Protein AF-A0A7S4Q1Z9-F1 (afdb_monomer_lite)

Foldseek 3Di:
DDDPPDDDDDPLLVDQCCVVPVVVCQVVDLPVPDHSVDSDDDPDDDDDDDFADCVRLVPDPVHVDGDDPVVVVVVVVVCVVCVCVVPVPDDPDFKDWDFDFDPPQDRNTDTHTDDMDGDDDPDDD

Secondary structure (DSSP, 8-state):
-----PPP---GGGS-HHHHSHHHHGGGTTGGG--SSSSSPPSS-----PPPPHHHHHT-SS------HHHHHHHHHHHHHHHHHHHTT-SS--EEEEEE--GGG-TTPPPEEEEEEE--PPPP-

Structure (mmCIF, N/CA/C/O backbone):
data_AF-A0A7S4Q1Z9-F1
#
_entry.id   AF-A0A7S4Q1Z9-F1
#
loop_
_atom_site.group_PDB
_atom_site.id
_atom_site.type_symbol
_atom_site.label_atom_id
_atom_site.label_alt_id
_atom_site.label_comp_id
_atom_site.label_asym_id
_atom_site.label_entity_id
_atom_site.label_seq_id
_atom_site.pdbx_PDB_ins_code
_atom_site.Cartn_x
_atom_site.Cartn_y
_atom_site.Cartn_z
_atom_site.occupancy
_atom_site.B_iso_or_equiv
_atom_site.auth_seq_id
_atom_site.auth_comp_id
_atom_site.auth_asym_id
_atom_site.auth_atom_id
_atom_site.pdbx_PDB_model_num
ATOM 1 N N . ALA A 1 1 ? 11.507 32.363 7.200 1.00 41.94 1 ALA A N 1
ATOM 2 C CA . ALA A 1 1 ? 10.807 31.974 5.960 1.00 41.94 1 ALA A CA 1
ATOM 3 C C . ALA A 1 1 ? 11.385 30.645 5.491 1.00 41.94 1 ALA A C 1
ATOM 5 O O . ALA A 1 1 ? 12.583 30.581 5.249 1.00 41.94 1 ALA A O 1
ATOM 6 N N . SER A 1 2 ? 10.590 29.572 5.484 1.00 54.00 2 SER A N 1
ATOM 7 C CA . SER A 1 2 ? 11.054 28.250 5.041 1.00 54.00 2 SER A CA 1
ATOM 8 C C . SER A 1 2 ? 11.294 28.280 3.532 1.00 54.00 2 SER A C 1
ATOM 10 O O . SER A 1 2 ? 10.420 28.712 2.780 1.00 54.00 2 SER A O 1
ATOM 12 N N . VAL A 1 3 ? 12.484 27.867 3.097 1.00 56.78 3 VAL A N 1
ATOM 13 C CA . VAL A 1 3 ? 12.823 27.724 1.678 1.00 56.78 3 VAL A CA 1
ATOM 14 C C . VAL A 1 3 ? 11.883 26.670 1.094 1.00 56.78 3 VAL A C 1
ATOM 16 O O . VAL A 1 3 ? 12.001 25.489 1.422 1.00 56.78 3 VAL A O 1
ATOM 19 N N . GLN A 1 4 ? 10.927 27.090 0.259 1.00 57.56 4 GLN A N 1
ATOM 20 C CA . GLN A 1 4 ? 10.109 26.168 -0.525 1.00 57.56 4 GLN A CA 1
ATOM 21 C C . GLN A 1 4 ? 11.058 25.307 -1.359 1.00 57.56 4 GLN A C 1
ATOM 23 O O . GLN A 1 4 ? 11.699 25.798 -2.284 1.00 57.56 4 GLN A O 1
ATOM 28 N N . LYS A 1 5 ? 11.177 24.027 -1.007 1.00 66.88 5 LYS A N 1
ATOM 29 C CA . LYS A 1 5 ? 11.805 23.015 -1.854 1.00 66.88 5 LYS A CA 1
ATOM 30 C C . LYS A 1 5 ? 10.701 22.488 -2.767 1.00 66.88 5 LYS A C 1
ATOM 32 O O . LYS A 1 5 ? 9.921 21.652 -2.307 1.00 66.88 5 LYS A O 1
ATOM 37 N N . PRO A 1 6 ? 10.543 23.005 -3.999 1.00 75.50 6 PRO A N 1
ATOM 38 C CA . PRO A 1 6 ? 9.533 22.475 -4.899 1.00 75.50 6 PRO A CA 1
ATOM 39 C C . PRO A 1 6 ? 9.801 20.982 -5.101 1.00 75.50 6 PRO A C 1
ATOM 41 O O . PRO A 1 6 ? 10.947 20.565 -5.282 1.00 75.50 6 PRO A O 1
ATOM 44 N N . GLY A 1 7 ? 8.747 20.170 -5.018 1.00 74.12 7 GLY A N 1
ATOM 45 C CA . GLY A 1 7 ? 8.847 18.742 -5.300 1.00 74.12 7 GLY A CA 1
ATOM 46 C C . GLY A 1 7 ? 9.415 18.498 -6.702 1.00 74.12 7 GLY A C 1
ATOM 47 O O . GLY A 1 7 ? 9.247 19.312 -7.612 1.00 74.12 7 GLY A O 1
ATOM 48 N N . VAL A 1 8 ? 10.095 17.368 -6.888 1.00 80.31 8 VAL A N 1
ATOM 49 C CA . VAL A 1 8 ? 10.716 17.025 -8.171 1.00 80.31 8 VAL A CA 1
ATOM 50 C C . VAL A 1 8 ? 9.692 16.321 -9.063 1.00 80.31 8 VAL A C 1
ATOM 52 O O . VAL A 1 8 ? 9.215 15.236 -8.739 1.00 80.31 8 VAL A O 1
ATOM 55 N N . LYS A 1 9 ? 9.350 16.924 -10.209 1.00 82.50 9 LYS A N 1
ATOM 56 C CA . LYS A 1 9 ? 8.506 16.287 -11.233 1.00 82.50 9 LYS A CA 1
ATOM 57 C C . LYS A 1 9 ? 9.377 15.471 -12.187 1.00 82.50 9 LYS A C 1
ATOM 59 O O . LYS A 1 9 ? 10.105 16.037 -12.999 1.00 82.50 9 LYS A O 1
ATOM 64 N N . LEU A 1 10 ? 9.262 14.146 -12.133 1.00 81.75 10 LEU A N 1
ATOM 65 C CA . LEU A 1 10 ? 9.994 13.228 -13.009 1.00 81.75 10 LEU A CA 1
ATOM 66 C C . LEU A 1 10 ? 9.103 12.704 -14.138 1.00 81.75 10 LEU A C 1
ATOM 68 O O . LEU A 1 10 ? 7.943 12.356 -13.929 1.00 81.75 10 LEU A O 1
ATOM 72 N N . ARG A 1 11 ? 9.667 12.608 -15.346 1.00 83.06 11 ARG A N 1
ATOM 73 C CA . ARG A 1 11 ? 9.077 11.852 -16.461 1.00 83.06 11 ARG A CA 1
ATOM 74 C C . ARG A 1 11 ? 9.677 10.448 -16.466 1.00 83.06 11 ARG A C 1
ATOM 76 O O . ARG A 1 11 ? 10.602 10.185 -17.225 1.00 83.06 11 ARG A O 1
ATOM 83 N N . PHE A 1 12 ? 9.166 9.583 -15.593 1.00 80.44 12 PHE A N 1
ATOM 84 C CA . PHE A 1 12 ? 9.738 8.261 -15.303 1.00 80.44 12 PHE A CA 1
ATOM 85 C C . PHE A 1 12 ? 9.767 7.297 -16.502 1.00 80.44 12 PHE A C 1
ATOM 87 O O . PHE A 1 12 ? 10.628 6.440 -16.539 1.00 80.44 12 PHE A O 1
ATOM 94 N N . LEU A 1 13 ? 8.937 7.490 -17.535 1.00 82.62 13 LEU A N 1
ATOM 95 C CA . LEU A 1 13 ? 9.012 6.701 -18.781 1.00 82.62 13 LEU A CA 1
ATOM 96 C C . LEU A 1 13 ? 10.182 7.087 -19.709 1.00 82.62 13 LEU A C 1
ATOM 98 O O . LEU A 1 13 ? 10.377 6.464 -20.745 1.00 82.62 13 LEU A O 1
ATOM 102 N N . LYS A 1 14 ? 10.917 8.165 -19.406 1.00 84.56 14 LYS A N 1
ATOM 103 C CA . LYS A 1 14 ? 12.015 8.679 -20.250 1.00 84.56 14 LYS A CA 1
ATOM 104 C C . LYS A 1 14 ? 13.395 8.528 -19.617 1.00 84.56 14 LYS A C 1
ATOM 106 O O . LYS A 1 14 ? 14.380 8.958 -20.211 1.00 84.56 14 LYS A O 1
ATOM 111 N N . ILE A 1 15 ? 13.460 8.021 -18.393 1.00 86.12 15 ILE A N 1
ATOM 112 C CA . ILE A 1 15 ? 14.698 7.860 -17.637 1.00 86.12 15 ILE A CA 1
ATOM 113 C C . ILE A 1 15 ? 14.679 6.488 -16.983 1.00 86.12 15 ILE A C 1
ATOM 115 O O . ILE A 1 15 ? 13.618 6.023 -16.582 1.00 86.12 15 ILE A O 1
ATOM 119 N N . ASP A 1 16 ? 15.848 5.884 -16.822 1.00 86.75 16 ASP A N 1
ATOM 120 C CA . ASP A 1 16 ? 15.965 4.687 -16.001 1.00 86.75 16 ASP A CA 1
ATOM 121 C C . ASP A 1 16 ? 15.833 5.079 -14.520 1.00 86.75 16 ASP A C 1
ATOM 123 O O . ASP A 1 16 ? 16.755 5.621 -13.902 1.00 86.75 16 ASP A O 1
ATOM 127 N N . VAL A 1 17 ? 14.626 4.911 -13.976 1.00 89.56 17 VAL A N 1
ATOM 128 C CA . VAL A 1 17 ? 14.322 5.248 -12.580 1.00 89.56 17 VAL A CA 1
ATOM 129 C C . VAL A 1 17 ? 14.863 4.217 -11.596 1.00 89.56 17 VAL A C 1
ATOM 131 O O . VAL A 1 17 ? 15.104 4.574 -10.445 1.00 89.56 17 VAL A O 1
ATOM 134 N N . LEU A 1 18 ? 15.074 2.972 -12.030 1.00 90.06 18 LEU A N 1
ATOM 135 C CA . LEU A 1 18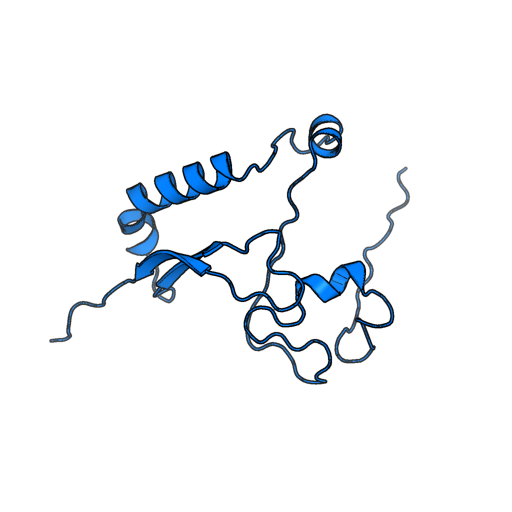 ? 15.612 1.911 -11.179 1.00 90.06 18 LEU A CA 1
ATOM 136 C C . LEU A 1 18 ? 17.128 2.029 -11.027 1.00 90.06 18 LEU A C 1
ATOM 138 O O . LEU A 1 18 ? 17.660 1.677 -9.977 1.00 90.06 18 LEU A O 1
ATOM 142 N N . ASP A 1 19 ? 17.812 2.566 -12.033 1.00 90.62 19 ASP A N 1
ATOM 143 C CA . ASP A 1 19 ? 19.225 2.925 -11.930 1.00 90.62 19 ASP A CA 1
ATOM 144 C C . ASP A 1 19 ? 19.427 4.168 -11.045 1.00 90.62 19 ASP A C 1
ATOM 146 O O . ASP A 1 19 ? 20.219 4.161 -10.105 1.00 90.62 19 ASP A O 1
ATOM 150 N N . LYS A 1 20 ? 18.647 5.232 -11.280 1.00 89.00 20 LYS A N 1
ATOM 151 C CA . LYS A 1 20 ? 18.868 6.533 -10.618 1.00 89.00 20 LYS A CA 1
ATOM 152 C C . LYS A 1 20 ? 18.260 6.663 -9.225 1.00 89.00 20 LYS A C 1
ATOM 154 O O . LYS A 1 20 ? 18.756 7.445 -8.417 1.00 89.00 20 LYS A O 1
ATOM 159 N N . PHE A 1 21 ? 17.153 5.974 -8.966 1.00 89.31 21 PHE A N 1
ATOM 160 C CA . PHE A 1 21 ? 16.329 6.159 -7.769 1.00 89.31 21 PHE A CA 1
ATOM 161 C C . PHE A 1 21 ? 15.789 4.821 -7.253 1.00 89.31 21 PHE A C 1
ATOM 163 O O . PHE A 1 21 ? 14.624 4.734 -6.856 1.00 89.31 21 PHE A O 1
ATOM 170 N N . ARG A 1 22 ? 16.632 3.780 -7.272 1.00 90.00 22 ARG A N 1
ATOM 171 C CA . ARG A 1 22 ? 16.256 2.400 -6.934 1.00 90.00 22 ARG A CA 1
ATOM 172 C C . ARG A 1 22 ? 15.368 2.307 -5.697 1.00 90.00 22 ARG A C 1
ATOM 174 O O . ARG A 1 22 ? 14.238 1.855 -5.815 1.00 90.00 22 ARG A O 1
ATOM 181 N N . ASP A 1 23 ? 15.818 2.839 -4.565 1.00 87.62 23 ASP A N 1
ATOM 182 C CA . ASP A 1 23 ? 15.115 2.735 -3.278 1.00 87.6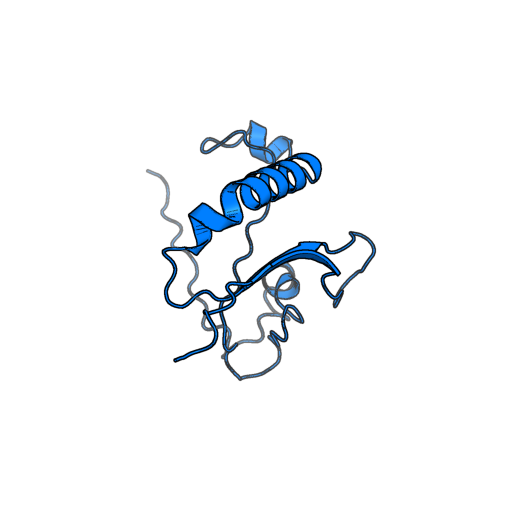2 23 ASP A CA 1
ATOM 183 C C . ASP A 1 23 ? 13.691 3.318 -3.304 1.00 87.62 23 ASP A C 1
ATOM 185 O O . ASP A 1 23 ? 12.810 2.891 -2.556 1.00 87.62 23 ASP A O 1
ATOM 189 N N . GLN A 1 24 ? 13.444 4.297 -4.179 1.00 87.19 24 GLN A N 1
ATOM 190 C CA . GLN A 1 24 ? 12.142 4.941 -4.313 1.00 87.19 24 GLN A CA 1
ATOM 191 C C . GLN A 1 24 ? 11.195 4.162 -5.236 1.00 87.19 24 GLN A C 1
ATOM 193 O O . GLN A 1 24 ? 9.980 4.210 -5.033 1.00 87.19 24 GLN A O 1
ATOM 198 N N . PHE A 1 25 ? 11.725 3.479 -6.255 1.00 90.06 25 PHE A N 1
ATOM 199 C CA . PHE A 1 25 ? 10.942 2.881 -7.342 1.00 90.06 25 PHE A CA 1
ATOM 200 C C . PHE A 1 25 ? 10.884 1.351 -7.311 1.00 90.06 25 PHE A C 1
ATOM 202 O O . PHE A 1 25 ? 9.871 0.780 -7.713 1.00 90.06 25 PHE A O 1
ATOM 209 N N . GLU A 1 26 ? 11.906 0.685 -6.778 1.00 90.50 26 GLU A N 1
ATOM 210 C CA . GLU A 1 26 ? 11.956 -0.770 -6.608 1.00 90.50 26 GLU A CA 1
ATOM 211 C C . GLU A 1 26 ? 10.709 -1.339 -5.908 1.00 90.50 26 GLU A C 1
ATOM 213 O O . GLU A 1 26 ? 10.180 -2.329 -6.409 1.00 90.50 26 GLU A O 1
ATOM 218 N N . PRO A 1 27 ? 10.124 -0.703 -4.865 1.00 90.56 27 PRO A N 1
ATOM 219 C CA . PRO A 1 27 ? 8.923 -1.236 -4.218 1.00 90.56 27 PRO A CA 1
ATOM 220 C C . PRO A 1 27 ? 7.677 -1.329 -5.111 1.00 90.56 27 PRO A C 1
ATOM 222 O O . PRO A 1 27 ? 6.694 -1.942 -4.703 1.00 90.56 27 PRO A O 1
ATOM 225 N N . TYR A 1 28 ? 7.675 -0.680 -6.278 1.00 90.94 28 TYR A N 1
ATOM 226 C CA . TYR A 1 28 ? 6.592 -0.780 -7.259 1.00 90.94 28 TYR A CA 1
ATOM 227 C C . TYR A 1 28 ? 6.907 -1.790 -8.368 1.00 90.94 28 TYR A C 1
ATOM 229 O O . TYR A 1 28 ? 5.982 -2.320 -8.978 1.00 90.94 28 TYR A O 1
ATOM 237 N N . HIS A 1 29 ? 8.186 -2.059 -8.639 1.00 90.56 29 HIS A N 1
ATOM 238 C CA . HIS A 1 29 ? 8.599 -2.959 -9.710 1.00 90.56 29 HIS A CA 1
ATOM 239 C C . HIS A 1 29 ? 8.175 -4.405 -9.400 1.00 90.56 29 HIS A C 1
ATOM 241 O O . HIS A 1 29 ? 8.396 -4.917 -8.305 1.00 90.56 29 HIS A O 1
ATOM 247 N N . GLY A 1 30 ? 7.518 -5.056 -10.360 1.00 88.69 30 GLY A N 1
ATOM 248 C CA . GLY A 1 30 ? 6.952 -6.400 -10.225 1.00 88.69 30 GLY A CA 1
ATOM 249 C C . GLY A 1 30 ? 5.614 -6.465 -9.475 1.00 88.69 30 GLY A C 1
ATOM 250 O O . GLY A 1 30 ? 4.938 -7.492 -9.525 1.00 88.69 30 GLY A O 1
ATOM 251 N N . MET A 1 31 ? 5.167 -5.384 -8.825 1.00 90.25 31 MET A N 1
ATOM 252 C CA . MET A 1 31 ? 3.887 -5.368 -8.110 1.00 90.25 31 MET A CA 1
ATOM 253 C C . MET A 1 31 ? 2.713 -5.271 -9.075 1.00 90.25 31 MET A C 1
ATOM 255 O O . MET A 1 31 ? 2.621 -4.328 -9.857 1.00 90.25 31 MET A O 1
ATOM 259 N N . PHE A 1 32 ? 1.798 -6.242 -9.013 1.00 89.62 32 PHE A N 1
ATOM 260 C CA . PHE A 1 32 ? 0.603 -6.309 -9.867 1.00 89.62 32 PHE A CA 1
ATOM 261 C C . PHE A 1 32 ? 0.910 -6.192 -11.374 1.00 89.62 32 PHE A C 1
ATOM 263 O O . PHE A 1 32 ? 0.125 -5.624 -12.130 1.00 89.62 32 PHE A O 1
ATOM 270 N N . GLY A 1 33 ? 2.069 -6.702 -11.811 1.00 89.44 33 GLY A N 1
ATOM 271 C CA . GLY A 1 33 ? 2.519 -6.606 -13.205 1.00 89.44 33 GLY A CA 1
ATOM 272 C C . GLY A 1 33 ? 3.088 -5.237 -13.598 1.00 89.44 33 GLY A C 1
ATOM 273 O O . GLY A 1 33 ? 3.237 -4.956 -14.785 1.00 89.44 33 GLY A O 1
ATOM 274 N N . CYS A 1 34 ? 3.396 -4.365 -12.634 1.00 91.44 34 CYS A N 1
ATOM 275 C CA . CYS A 1 34 ? 4.050 -3.091 -12.905 1.00 91.44 34 CYS A CA 1
ATOM 276 C C . CYS A 1 34 ? 5.522 -3.304 -13.277 1.00 91.44 34 CYS A C 1
ATOM 278 O O . CYS A 1 34 ? 6.365 -3.574 -12.422 1.00 91.44 34 CYS A O 1
ATOM 280 N N . ASP A 1 35 ? 5.838 -3.156 -14.560 1.00 91.06 35 ASP A N 1
ATOM 281 C CA . ASP A 1 35 ? 7.205 -3.233 -15.064 1.00 91.06 35 ASP A CA 1
ATOM 282 C C . ASP A 1 35 ? 7.779 -1.833 -15.321 1.00 91.06 35 ASP A C 1
ATOM 284 O O . ASP A 1 35 ? 7.511 -1.200 -16.338 1.00 91.06 35 ASP A O 1
ATOM 288 N N . LEU A 1 36 ? 8.588 -1.352 -14.376 1.00 89.81 36 LEU A N 1
ATOM 289 C CA . LEU A 1 36 ? 9.322 -0.086 -14.496 1.00 89.81 36 LEU A CA 1
ATOM 290 C C . LEU A 1 36 ? 10.532 -0.120 -15.451 1.00 89.81 36 LEU A C 1
ATOM 292 O O . LEU A 1 36 ? 11.117 0.933 -15.693 1.00 89.81 36 LEU A O 1
ATOM 296 N N . THR A 1 37 ? 10.919 -1.288 -15.975 1.00 88.50 37 THR A N 1
ATOM 297 C CA . THR A 1 37 ? 11.945 -1.399 -17.031 1.00 88.50 37 THR A CA 1
ATOM 298 C C . THR A 1 37 ? 11.341 -1.241 -18.425 1.00 88.50 37 THR A C 1
ATOM 300 O O . THR A 1 37 ? 12.023 -0.826 -19.364 1.00 88.50 37 THR A O 1
ATOM 303 N N . ALA A 1 38 ? 10.040 -1.512 -18.562 1.00 85.50 38 ALA A N 1
ATOM 304 C CA . ALA A 1 38 ? 9.317 -1.275 -19.795 1.00 85.50 38 ALA A CA 1
ATOM 305 C C . ALA A 1 38 ? 9.192 0.228 -20.081 1.00 85.50 38 ALA A C 1
ATOM 307 O O . ALA A 1 38 ? 8.941 1.054 -19.207 1.00 85.50 38 ALA A O 1
ATOM 308 N N . SER A 1 39 ? 9.259 0.590 -21.362 1.00 82.88 39 SER A N 1
ATOM 309 C CA . SER A 1 39 ? 8.930 1.951 -21.818 1.00 82.88 39 SER A CA 1
ATOM 310 C C . SER A 1 39 ? 7.413 2.208 -21.905 1.00 82.88 39 SER A C 1
ATOM 312 O O . SER A 1 39 ? 6.988 3.247 -22.412 1.00 82.88 39 SER A O 1
ATOM 314 N N . ALA A 1 40 ? 6.590 1.263 -21.442 1.00 87.81 40 ALA A N 1
ATOM 315 C CA . ALA A 1 40 ? 5.135 1.317 -21.494 1.00 87.81 40 ALA A CA 1
ATOM 316 C C . ALA A 1 40 ? 4.539 1.802 -20.157 1.00 87.81 40 ALA A C 1
ATOM 318 O O . ALA A 1 40 ? 5.086 1.516 -19.092 1.00 87.81 40 ALA A O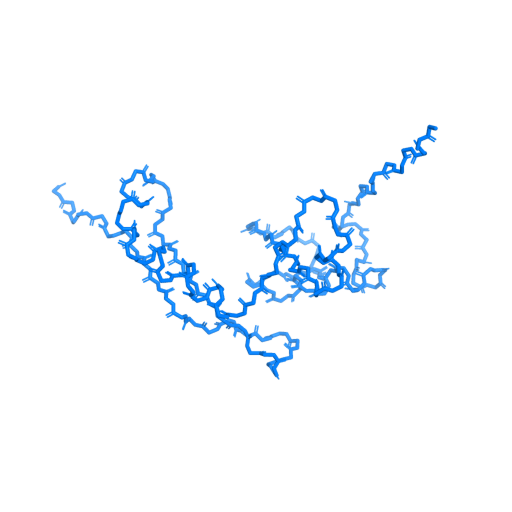 1
ATOM 319 N N . PRO A 1 41 ? 3.409 2.531 -20.180 1.00 89.56 41 PRO A N 1
ATOM 320 C CA . PRO A 1 41 ? 2.729 2.942 -18.959 1.00 89.56 41 PRO A CA 1
ATOM 321 C C . PRO A 1 41 ? 2.082 1.748 -18.244 1.00 89.56 41 PRO A C 1
ATOM 323 O O . PRO A 1 41 ? 1.542 0.841 -18.874 1.00 89.56 41 PRO A O 1
ATOM 326 N N . PHE A 1 42 ? 2.057 1.791 -16.912 1.00 91.50 42 PHE A N 1
ATOM 327 C CA . PHE A 1 42 ? 1.267 0.852 -16.121 1.00 91.50 42 PHE A CA 1
ATOM 328 C C . PHE A 1 42 ? -0.231 1.145 -16.284 1.00 91.50 42 PHE A C 1
ATOM 330 O O . PHE A 1 42 ? -0.686 2.262 -16.032 1.00 91.50 42 PHE A O 1
ATOM 337 N N . HIS A 1 43 ? -1.008 0.136 -16.676 1.00 93.50 43 HIS A N 1
ATOM 338 C CA . HIS A 1 43 ? -2.457 0.242 -16.864 1.00 93.50 43 HIS A CA 1
ATOM 339 C C . HIS A 1 43 ? -3.216 0.040 -15.549 1.00 93.50 43 HIS A C 1
ATOM 341 O O . HIS A 1 43 ? -3.985 -0.902 -15.378 1.00 93.50 43 HIS A O 1
ATOM 347 N N . GLY A 1 44 ? -2.991 0.945 -14.605 1.00 93.06 44 GLY A N 1
ATOM 348 C CA . GLY A 1 44 ? -3.633 0.917 -13.302 1.00 93.06 44 GLY A CA 1
ATOM 349 C C . GLY A 1 44 ? -3.149 2.055 -12.420 1.00 93.06 44 GLY A C 1
ATOM 350 O O . GLY A 1 44 ? -2.536 3.018 -12.879 1.00 93.06 44 GLY A O 1
ATOM 351 N N . THR A 1 45 ? -3.424 1.960 -11.126 1.00 93.56 45 THR A N 1
ATOM 352 C CA . THR A 1 45 ? -2.939 2.929 -10.142 1.00 93.56 45 THR A CA 1
ATOM 353 C C . THR A 1 45 ? -2.355 2.183 -8.958 1.00 93.56 45 THR A C 1
ATOM 355 O O . THR A 1 45 ? -3.038 1.374 -8.338 1.00 93.56 45 THR A O 1
ATOM 358 N N . LEU A 1 46 ? -1.089 2.464 -8.649 1.00 93.12 46 LEU A N 1
ATOM 359 C CA . LEU A 1 46 ? -0.427 1.980 -7.443 1.00 93.12 46 LEU A CA 1
ATOM 360 C C . LEU A 1 46 ? -0.207 3.148 -6.495 1.00 93.12 46 LEU A C 1
ATOM 362 O O . LEU A 1 46 ? 0.299 4.199 -6.887 1.00 93.12 46 LEU A O 1
ATOM 366 N N . ILE A 1 47 ? -0.572 2.943 -5.236 1.00 92.94 47 ILE A N 1
ATOM 367 C CA . ILE A 1 47 ? -0.348 3.905 -4.164 1.00 92.94 47 ILE A CA 1
ATOM 368 C C . ILE A 1 47 ? 0.398 3.172 -3.059 1.00 92.94 47 ILE A C 1
ATOM 370 O O . ILE A 1 47 ? -0.084 2.171 -2.532 1.00 92.94 47 ILE A O 1
ATOM 374 N N . ARG A 1 48 ? 1.576 3.681 -2.696 1.00 91.19 48 ARG A N 1
ATOM 375 C CA . ARG A 1 48 ? 2.340 3.203 -1.544 1.00 91.19 48 ARG A CA 1
ATOM 376 C C . ARG A 1 48 ? 2.214 4.216 -0.419 1.00 91.19 48 ARG A C 1
ATOM 378 O O . ARG A 1 48 ? 2.598 5.372 -0.574 1.00 91.19 48 ARG A O 1
ATOM 385 N N . ILE A 1 49 ? 1.717 3.759 0.723 1.00 90.56 49 ILE A N 1
ATOM 386 C CA . ILE A 1 49 ? 1.632 4.558 1.945 1.00 90.56 49 ILE A CA 1
ATOM 387 C C . ILE A 1 49 ? 2.634 3.967 2.943 1.00 90.56 49 ILE A C 1
ATOM 389 O O . ILE A 1 49 ? 2.313 2.978 3.601 1.00 90.56 49 ILE A O 1
ATOM 393 N N . PRO A 1 50 ? 3.864 4.504 3.040 1.00 89.81 50 PRO A N 1
ATOM 394 C CA . PRO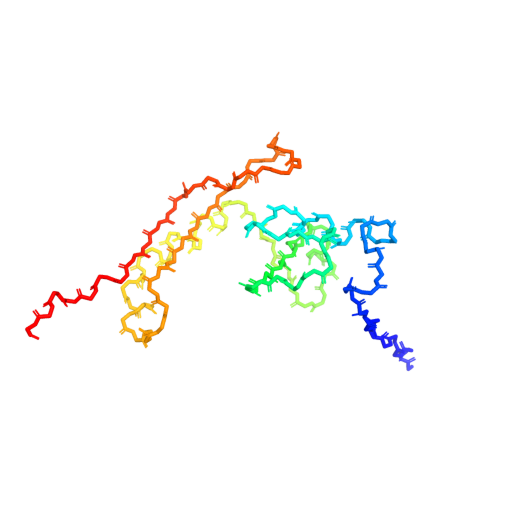 A 1 50 ? 4.828 4.019 4.018 1.00 89.81 50 PRO A CA 1
ATOM 395 C C . PRO A 1 50 ? 4.332 4.343 5.431 1.00 89.81 50 PRO A C 1
ATOM 397 O O . PRO A 1 50 ? 4.056 5.499 5.760 1.00 89.81 50 PRO A O 1
ATOM 400 N N . PHE A 1 51 ? 4.213 3.322 6.279 1.00 90.50 51 PHE A N 1
ATOM 401 C CA . PHE A 1 51 ? 3.896 3.534 7.687 1.00 90.50 51 PHE A CA 1
ATOM 402 C C . PHE A 1 51 ? 5.082 4.172 8.411 1.00 90.50 51 PHE A C 1
ATOM 404 O O . PHE A 1 51 ? 6.242 3.882 8.120 1.00 90.50 51 PHE A O 1
ATOM 411 N N . ARG A 1 52 ? 4.782 5.069 9.356 1.00 90.56 52 ARG A N 1
ATOM 412 C CA . ARG A 1 52 ? 5.805 5.709 10.189 1.00 90.56 52 ARG A CA 1
ATOM 413 C C . ARG A 1 52 ? 6.481 4.659 11.071 1.00 90.56 52 ARG A C 1
ATOM 415 O O . ARG A 1 52 ? 5.813 3.742 11.542 1.00 90.56 52 ARG A O 1
ATOM 422 N N . THR A 1 53 ? 7.773 4.831 11.342 1.00 91.31 53 THR A N 1
ATOM 423 C CA . THR A 1 53 ? 8.433 4.122 12.449 1.00 91.31 53 THR A CA 1
ATOM 424 C C . THR A 1 53 ? 7.972 4.697 13.788 1.00 91.31 53 THR A C 1
ATOM 426 O O . THR A 1 53 ? 7.308 5.737 13.835 1.00 91.31 53 THR A O 1
ATOM 429 N N . GLN A 1 54 ? 8.325 4.043 14.895 1.00 92.38 54 GLN A N 1
ATOM 430 C CA . GLN A 1 54 ? 7.970 4.536 16.224 1.00 92.38 54 GLN A CA 1
ATOM 431 C C . GLN A 1 54 ? 8.590 5.912 16.506 1.00 92.38 54 GLN A C 1
ATOM 433 O O . GLN A 1 54 ? 7.932 6.789 17.064 1.00 92.38 54 GLN A O 1
ATOM 438 N N . GLU A 1 55 ? 9.829 6.121 16.077 1.00 93.69 55 GLU A N 1
ATOM 439 C CA . GLU A 1 55 ? 10.573 7.372 16.215 1.00 93.69 55 GLU A CA 1
ATOM 440 C C . GLU A 1 55 ? 9.948 8.453 15.333 1.00 93.69 55 GLU A C 1
ATOM 442 O O . GLU A 1 55 ? 9.650 9.549 15.808 1.00 93.69 55 GLU A O 1
ATOM 447 N N . ALA A 1 56 ? 9.670 8.118 14.068 1.00 92.75 56 ALA A N 1
ATOM 448 C CA . ALA A 1 56 ? 9.062 9.041 13.118 1.00 92.75 56 ALA A CA 1
ATOM 449 C C . ALA A 1 56 ? 7.646 9.454 13.540 1.00 92.75 56 ALA A C 1
ATOM 451 O O . ALA A 1 56 ? 7.268 10.603 13.340 1.00 92.75 56 ALA A O 1
ATOM 452 N N . ALA A 1 57 ? 6.865 8.545 14.133 1.00 93.44 57 ALA A N 1
ATOM 453 C CA . ALA A 1 57 ? 5.546 8.857 14.670 1.00 93.44 57 ALA A CA 1
ATOM 454 C C . ALA A 1 57 ? 5.639 9.828 15.854 1.00 93.44 57 ALA A C 1
ATOM 456 O O . ALA A 1 57 ? 4.926 10.821 15.859 1.00 93.44 57 ALA A O 1
ATOM 457 N N . LYS A 1 58 ? 6.548 9.595 16.813 1.00 94.00 58 LYS A N 1
ATOM 458 C CA . LYS A 1 58 ? 6.743 10.477 17.981 1.00 94.00 58 LYS A CA 1
ATOM 459 C C . LYS A 1 58 ? 7.189 11.890 17.600 1.00 94.00 58 LYS A C 1
ATOM 461 O O . LYS A 1 58 ? 6.799 12.844 18.260 1.00 94.00 58 LYS A O 1
ATOM 466 N N . ALA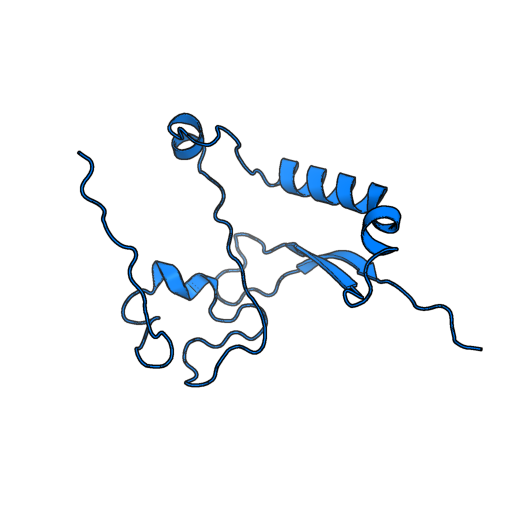 A 1 59 ? 8.022 12.008 16.571 1.00 94.75 59 ALA A N 1
ATOM 467 C CA . ALA A 1 59 ? 8.528 13.291 16.092 1.00 94.75 59 ALA A CA 1
ATOM 468 C C . ALA A 1 59 ? 7.586 13.983 15.086 1.00 94.75 59 ALA A C 1
ATOM 470 O O . ALA A 1 59 ? 7.883 15.086 14.635 1.00 94.75 59 ALA A O 1
ATOM 471 N N . SER A 1 60 ? 6.484 13.342 14.673 1.00 92.69 60 SER A N 1
ATOM 472 C CA . SER A 1 60 ? 5.622 13.876 13.620 1.00 92.69 60 SER A CA 1
ATOM 473 C C . SER A 1 60 ? 4.680 14.951 14.152 1.00 92.69 60 SER A C 1
ATOM 475 O O . SER A 1 60 ? 3.843 14.688 15.005 1.00 92.69 60 SER A O 1
ATOM 477 N N . GLU A 1 61 ? 4.707 16.130 13.535 1.00 95.81 61 GLU A N 1
ATOM 478 C CA . GLU A 1 61 ? 3.727 17.197 13.794 1.00 95.81 61 GLU A CA 1
ATOM 479 C C . GLU A 1 61 ? 2.327 16.885 13.228 1.00 95.81 61 GLU A C 1
ATOM 481 O O . GLU A 1 61 ? 1.350 17.536 13.582 1.00 95.81 61 GLU A O 1
ATOM 486 N N . ILE A 1 62 ? 2.217 15.894 12.334 1.00 93.88 62 ILE A N 1
ATOM 487 C CA . ILE A 1 62 ? 0.962 15.548 11.649 1.00 93.88 62 ILE A CA 1
ATOM 488 C C . ILE A 1 62 ? 0.170 14.515 12.452 1.00 93.88 62 ILE A C 1
ATOM 490 O O . ILE A 1 62 ? -1.044 14.630 12.594 1.00 93.88 62 ILE A O 1
ATOM 494 N N . SER A 1 63 ? 0.828 13.443 12.903 1.00 92.25 63 SER A N 1
ATOM 495 C CA . SER A 1 63 ? 0.157 12.364 13.625 1.00 92.25 63 SER A CA 1
ATOM 496 C C . SER A 1 63 ? 1.142 11.410 14.290 1.00 92.25 63 SER A C 1
ATOM 498 O O . SER A 1 63 ? 2.059 10.902 13.643 1.00 92.25 63 SER A O 1
ATOM 500 N N . ASN A 1 64 ? 0.828 11.042 15.532 1.00 92.12 64 ASN A N 1
ATOM 501 C CA . ASN A 1 64 ? 1.535 10.013 16.297 1.00 92.12 64 ASN A CA 1
ATOM 502 C C . ASN A 1 64 ? 1.050 8.586 15.968 1.00 92.12 64 ASN A C 1
ATOM 504 O O . ASN A 1 64 ? 1.381 7.631 16.674 1.00 92.12 64 ASN A O 1
ATOM 508 N N . PHE A 1 65 ? 0.227 8.412 14.926 1.00 90.81 65 PHE A N 1
ATOM 509 C CA . PHE A 1 65 ? -0.289 7.105 14.537 1.00 90.81 65 PHE A CA 1
ATOM 510 C C . PHE A 1 65 ? 0.830 6.190 14.024 1.00 90.81 65 PHE A C 1
ATOM 512 O O . PHE A 1 65 ? 1.478 6.471 13.012 1.00 90.81 65 PHE A O 1
ATOM 519 N N . LEU A 1 66 ? 0.990 5.052 14.703 1.00 91.94 66 LEU A N 1
ATOM 520 C CA . LEU A 1 66 ? 1.829 3.934 14.284 1.00 91.94 66 LEU A CA 1
ATOM 521 C C . LEU A 1 66 ? 0.965 2.848 13.632 1.00 91.94 66 LEU A C 1
ATOM 523 O O . LEU A 1 66 ? 0.058 2.330 14.292 1.00 91.94 66 LEU A O 1
ATOM 527 N N . GLY A 1 67 ? 1.256 2.503 12.375 1.00 89.12 67 GLY A N 1
ATOM 528 C CA . GLY A 1 67 ? 0.611 1.405 11.650 1.00 89.12 67 GLY A CA 1
ATOM 529 C C . GLY A 1 67 ? 1.319 0.082 11.931 1.00 89.12 67 GLY A C 1
ATOM 530 O O . GLY A 1 67 ? 2.405 -0.154 11.413 1.00 89.12 67 GLY A O 1
ATOM 531 N N . THR A 1 68 ? 0.724 -0.766 12.769 1.00 90.62 68 THR A N 1
ATOM 532 C CA . THR A 1 68 ? 1.246 -2.103 13.095 1.00 90.62 68 THR A CA 1
ATOM 533 C C . THR A 1 68 ? 0.442 -3.186 12.369 1.00 90.62 68 THR A C 1
ATOM 535 O O . THR A 1 68 ? -0.722 -2.943 12.038 1.00 90.62 68 THR A O 1
ATOM 538 N N . PRO A 1 69 ? 0.994 -4.399 12.167 1.00 90.25 69 PRO A N 1
ATOM 539 C CA . PRO A 1 69 ? 0.236 -5.509 11.583 1.00 90.25 69 PRO A CA 1
ATOM 540 C C . PRO A 1 69 ? -1.072 -5.805 12.334 1.00 90.25 69 PRO A C 1
ATOM 542 O O . PRO A 1 69 ? -2.108 -6.004 11.709 1.00 90.25 69 PRO A O 1
ATOM 545 N N . ALA A 1 70 ? -1.060 -5.733 13.670 1.00 91.56 70 ALA A N 1
ATOM 546 C CA . ALA A 1 70 ? -2.258 -5.916 14.492 1.00 91.56 70 ALA A CA 1
ATOM 547 C C . ALA A 1 70 ? -3.353 -4.877 14.186 1.00 91.56 70 ALA A C 1
ATOM 549 O O . ALA A 1 70 ? -4.511 -5.240 14.007 1.00 91.56 70 ALA A O 1
ATOM 550 N N . LYS A 1 71 ? -2.985 -3.596 14.047 1.00 92.12 71 LYS A N 1
ATOM 551 C CA . LYS A 1 71 ? -3.928 -2.532 13.664 1.00 92.12 71 LYS A CA 1
ATOM 552 C C . LYS A 1 71 ? -4.433 -2.681 12.233 1.00 92.12 71 LYS A C 1
ATOM 554 O O . LYS A 1 71 ? -5.583 -2.358 11.958 1.00 92.12 71 LYS A O 1
ATOM 559 N N . ALA A 1 72 ? -3.586 -3.149 11.317 1.00 91.75 72 ALA A N 1
ATOM 560 C CA . ALA A 1 72 ? -4.014 -3.441 9.953 1.00 91.75 72 ALA A CA 1
ATOM 561 C C . ALA A 1 72 ? -5.081 -4.547 9.949 1.00 91.75 72 ALA A C 1
ATOM 563 O O . ALA A 1 72 ? -6.118 -4.384 9.315 1.00 91.75 72 ALA A O 1
ATOM 564 N N . LEU A 1 73 ? -4.879 -5.623 10.718 1.00 92.75 73 LEU A N 1
ATOM 565 C CA . LEU A 1 73 ? -5.873 -6.688 10.884 1.00 92.75 73 LEU A CA 1
ATOM 566 C C . LEU A 1 73 ? -7.163 -6.191 11.550 1.00 92.75 73 LEU A C 1
ATOM 568 O O . LEU A 1 73 ? -8.248 -6.563 11.112 1.00 92.75 73 LEU A O 1
ATOM 572 N N . GLU A 1 74 ? -7.065 -5.327 12.562 1.00 94.94 74 GLU A N 1
ATOM 573 C CA . GLU A 1 74 ? -8.227 -4.688 13.190 1.00 94.94 74 GLU A CA 1
ATOM 574 C C . GLU A 1 74 ? -9.033 -3.866 12.172 1.00 94.94 74 GLU A C 1
ATOM 576 O O . GLU A 1 74 ? -10.247 -4.034 12.066 1.00 94.94 74 GLU A O 1
ATOM 581 N N . ALA A 1 75 ? -8.359 -3.048 11.358 1.00 93.56 75 ALA A N 1
ATOM 582 C CA . ALA A 1 75 ? -8.997 -2.268 10.301 1.00 93.56 75 ALA A CA 1
ATOM 583 C C . ALA A 1 75 ? -9.647 -3.160 9.228 1.00 93.56 75 ALA A C 1
ATOM 585 O O . ALA A 1 75 ? -10.763 -2.878 8.793 1.00 93.56 75 ALA A O 1
ATOM 586 N N . ILE A 1 76 ? -8.991 -4.258 8.834 1.00 94.50 76 ILE A N 1
ATOM 587 C CA . ILE A 1 76 ? -9.556 -5.250 7.905 1.00 94.50 76 ILE A CA 1
ATOM 588 C C . ILE A 1 76 ? -10.800 -5.906 8.514 1.00 94.50 76 ILE A C 1
ATOM 590 O O . ILE A 1 76 ? -11.803 -6.069 7.825 1.00 94.50 76 ILE A O 1
ATOM 594 N N . SER A 1 77 ? -10.767 -6.251 9.803 1.00 95.06 77 SER A N 1
ATOM 595 C CA . SER A 1 77 ? -11.908 -6.833 10.518 1.00 95.06 77 SER A CA 1
ATOM 596 C C . SER A 1 77 ? -13.089 -5.859 10.597 1.00 95.06 77 SER A C 1
ATOM 598 O O . SER A 1 77 ? -14.222 -6.229 10.287 1.00 95.06 77 SER A O 1
ATOM 600 N N . ALA A 1 78 ? -12.823 -4.590 10.922 1.00 95.75 78 ALA A N 1
ATOM 601 C CA . ALA A 1 78 ? -13.832 -3.535 10.933 1.00 95.75 78 ALA A CA 1
ATOM 602 C C . ALA A 1 78 ? -14.438 -3.315 9.538 1.00 95.75 78 ALA A C 1
ATOM 604 O O . ALA A 1 78 ? -15.660 -3.256 9.398 1.00 95.75 78 ALA A O 1
ATOM 605 N N . PHE A 1 79 ? -13.603 -3.274 8.492 1.00 95.31 79 PHE A N 1
ATOM 606 C CA . PHE A 1 79 ? -14.079 -3.203 7.112 1.00 95.31 79 PHE A CA 1
ATOM 607 C C . PHE A 1 79 ? -14.931 -4.420 6.757 1.00 95.31 79 PHE A C 1
ATOM 609 O O . PHE A 1 79 ? -16.008 -4.258 6.201 1.00 95.31 79 PHE A O 1
ATOM 616 N N . ARG A 1 80 ? -14.502 -5.635 7.116 1.00 93.44 80 ARG A N 1
ATOM 617 C CA . ARG A 1 80 ? -15.261 -6.867 6.868 1.00 93.44 80 ARG A CA 1
ATOM 618 C C . ARG A 1 80 ? -16.650 -6.815 7.503 1.00 93.44 80 ARG A C 1
ATOM 620 O O . ARG A 1 80 ? -17.615 -7.201 6.850 1.00 93.44 80 ARG A O 1
ATOM 627 N N . ALA A 1 81 ? -16.762 -6.319 8.735 1.00 94.81 81 ALA A N 1
ATOM 628 C CA . ALA A 1 81 ? -18.047 -6.157 9.415 1.00 94.81 81 ALA A CA 1
ATOM 629 C C . ALA A 1 81 ? -18.964 -5.130 8.718 1.00 94.81 81 ALA A C 1
ATOM 631 O O . ALA A 1 81 ? -20.179 -5.307 8.704 1.00 94.81 81 ALA A O 1
ATOM 632 N N . ALA A 1 82 ? -18.388 -4.092 8.104 1.00 94.88 82 ALA A N 1
ATOM 633 C CA . ALA A 1 82 ? -19.112 -3.036 7.393 1.00 94.88 82 ALA A CA 1
ATOM 634 C C . ALA A 1 82 ? -19.168 -3.226 5.861 1.00 94.88 82 ALA A C 1
ATOM 636 O O . ALA A 1 82 ? -19.724 -2.380 5.159 1.00 94.88 82 ALA A O 1
ATOM 637 N N . ALA A 1 83 ? -18.620 -4.321 5.320 1.00 92.75 83 ALA A N 1
ATOM 638 C CA . ALA A 1 83 ? -18.318 -4.447 3.892 1.00 92.75 83 ALA A CA 1
ATOM 639 C C . ALA A 1 83 ? -19.561 -4.283 3.013 1.00 92.75 83 ALA A C 1
ATOM 641 O O . ALA A 1 83 ? -19.513 -3.579 2.008 1.00 92.75 83 ALA A O 1
ATOM 642 N N . ALA A 1 84 ? -20.695 -4.859 3.423 1.00 89.94 84 ALA A N 1
ATOM 643 C CA . ALA A 1 84 ? -21.958 -4.688 2.712 1.00 89.94 84 ALA A CA 1
ATOM 644 C C . ALA A 1 84 ? -22.337 -3.202 2.591 1.00 89.94 84 ALA A C 1
ATOM 646 O O . ALA A 1 84 ? -22.574 -2.717 1.491 1.00 89.94 84 ALA A O 1
ATOM 647 N N . GLN A 1 85 ? -22.305 -2.449 3.693 1.00 91.44 85 GLN A N 1
ATOM 648 C CA . GLN A 1 85 ? -22.655 -1.024 3.712 1.00 91.44 85 GLN A CA 1
ATOM 649 C C . GLN A 1 85 ? -21.675 -0.168 2.898 1.00 91.44 85 GLN A C 1
ATOM 651 O O . GLN A 1 85 ? -22.088 0.790 2.248 1.00 91.44 85 GLN A O 1
ATOM 656 N N . CYS A 1 86 ? -20.386 -0.519 2.903 1.00 89.81 86 CYS A N 1
ATOM 657 C CA . CYS A 1 86 ? -19.371 0.185 2.122 1.00 89.81 86 CYS A CA 1
ATOM 658 C C . CYS A 1 86 ? -19.524 -0.026 0.610 1.00 89.81 86 CYS A C 1
ATOM 660 O O . CYS A 1 86 ? -19.155 0.854 -0.164 1.00 89.81 86 CYS A O 1
ATOM 662 N N . LEU A 1 87 ? -20.024 -1.190 0.188 1.00 90.81 87 LEU A N 1
ATOM 663 C CA . LEU A 1 87 ? -20.014 -1.603 -1.215 1.00 90.81 87 LEU A CA 1
ATOM 664 C C . LEU A 1 87 ? -21.343 -1.372 -1.943 1.00 90.81 87 LEU A C 1
ATOM 666 O O . LEU A 1 87 ? -21.317 -1.131 -3.145 1.00 90.81 87 LEU A O 1
ATOM 670 N N . ILE A 1 88 ? -22.488 -1.386 -1.249 1.00 89.62 88 ILE A N 1
ATOM 671 C CA . ILE A 1 88 ? -23.825 -1.293 -1.879 1.00 89.62 88 ILE A CA 1
ATOM 672 C C . ILE A 1 88 ? -24.048 -0.036 -2.729 1.00 89.62 88 ILE A C 1
ATOM 674 O O . ILE A 1 88 ? -24.865 -0.057 -3.644 1.00 89.62 88 ILE A O 1
ATOM 678 N N . PHE A 1 89 ? -23.336 1.055 -2.445 1.00 88.88 89 PHE A N 1
ATOM 679 C CA . PHE A 1 89 ? -23.466 2.314 -3.184 1.00 88.88 89 PHE A CA 1
ATOM 680 C C . PHE A 1 89 ? -22.388 2.499 -4.263 1.00 88.88 89 PHE A C 1
ATOM 682 O O . PHE A 1 89 ? -22.364 3.530 -4.937 1.00 88.88 89 PHE A O 1
ATOM 689 N N . LEU A 1 90 ? -21.484 1.528 -4.443 1.00 91.94 90 LEU A N 1
ATOM 690 C CA . LEU A 1 90 ? -20.437 1.595 -5.458 1.00 91.94 90 LEU A CA 1
ATOM 691 C C . LEU A 1 90 ? -20.961 1.084 -6.802 1.00 91.94 90 LEU A C 1
ATOM 693 O O . LEU A 1 90 ? -21.484 -0.019 -6.905 1.00 91.94 90 LEU A O 1
ATOM 697 N N . GLN A 1 91 ? -20.771 1.877 -7.857 1.00 90.31 91 GLN A N 1
ATOM 698 C CA . GLN A 1 91 ? -21.254 1.533 -9.202 1.00 90.31 91 GLN A CA 1
ATOM 699 C C . GLN A 1 91 ? -20.223 0.768 -10.046 1.00 90.31 91 GLN A C 1
ATOM 701 O O . GLN A 1 91 ? -20.586 -0.030 -10.907 1.00 90.31 91 GLN A O 1
ATOM 706 N N . HIS A 1 92 ? -18.928 1.013 -9.820 1.00 91.88 92 HIS A N 1
ATOM 707 C CA . HIS A 1 92 ? -17.852 0.481 -10.671 1.00 91.88 92 HIS A CA 1
ATOM 708 C C . HIS A 1 92 ? -16.868 -0.436 -9.939 1.00 91.88 92 HIS A C 1
ATOM 710 O O . HIS A 1 92 ? -16.178 -1.228 -10.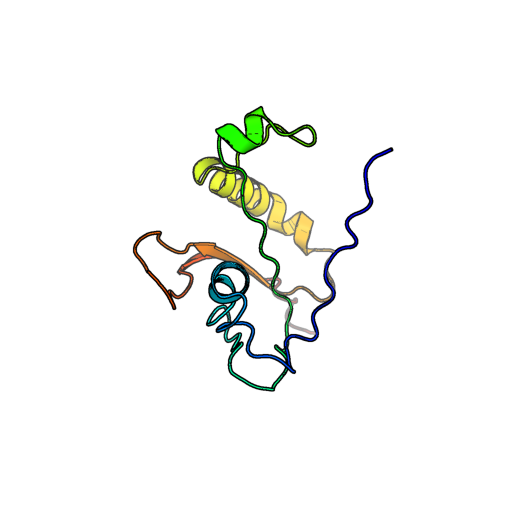578 1.00 91.88 92 HIS A O 1
ATOM 716 N N . VAL A 1 93 ? -16.803 -0.360 -8.608 1.00 92.38 93 VAL A N 1
ATOM 717 C CA . VAL A 1 93 ? -15.956 -1.249 -7.805 1.00 92.38 93 VAL A CA 1
ATOM 718 C C . VAL A 1 93 ? -16.706 -2.553 -7.591 1.00 92.38 93 VAL A C 1
ATOM 720 O O . VAL A 1 93 ? -17.720 -2.563 -6.907 1.00 92.38 93 VAL A O 1
ATOM 723 N N . ARG A 1 94 ? -16.209 -3.647 -8.172 1.00 91.38 94 ARG A N 1
ATOM 724 C CA . ARG A 1 94 ? -16.838 -4.973 -8.049 1.00 91.38 94 ARG A CA 1
ATOM 725 C C . ARG A 1 94 ? -16.212 -5.845 -6.977 1.00 91.38 94 ARG A C 1
ATOM 727 O O . ARG A 1 94 ? -16.893 -6.684 -6.412 1.00 91.38 94 ARG A O 1
ATOM 734 N N . LYS A 1 95 ? -14.926 -5.659 -6.698 1.00 93.31 95 LYS A N 1
ATOM 735 C CA . LYS A 1 95 ? -14.159 -6.539 -5.824 1.00 93.31 95 LYS A CA 1
ATOM 736 C C . LYS A 1 95 ? -13.164 -5.734 -5.010 1.00 93.31 95 LYS A C 1
ATOM 738 O O . LYS A 1 95 ? -12.482 -4.862 -5.546 1.00 93.31 95 LYS A O 1
ATOM 743 N N . VAL A 1 96 ? -13.082 -6.052 -3.724 1.00 95.00 96 VAL A N 1
ATOM 744 C CA . VAL A 1 96 ? -12.060 -5.544 -2.810 1.00 95.00 96 VAL A CA 1
ATOM 745 C C . VAL A 1 96 ? -11.354 -6.742 -2.200 1.00 95.00 96 VAL A C 1
ATOM 747 O O . VAL A 1 96 ? -11.990 -7.637 -1.646 1.00 95.00 96 VAL A O 1
ATOM 750 N N . GLN A 1 97 ? -10.030 -6.753 -2.309 1.00 95.25 97 GLN A N 1
ATOM 751 C CA . GLN A 1 97 ? -9.187 -7.823 -1.802 1.00 95.25 97 GLN A CA 1
ATOM 752 C C . GLN A 1 97 ? -8.093 -7.227 -0.918 1.00 95.25 97 GLN A C 1
ATOM 754 O O . GLN A 1 97 ? -7.439 -6.253 -1.289 1.00 95.25 97 GLN A O 1
ATOM 759 N N . PHE A 1 98 ? -7.902 -7.825 0.251 1.00 95.25 98 PHE A N 1
ATOM 760 C CA . PHE A 1 98 ? -6.796 -7.546 1.151 1.00 95.25 98 PHE A CA 1
ATOM 761 C C . PHE A 1 98 ? -5.813 -8.700 1.072 1.00 95.25 98 PHE A C 1
ATOM 763 O O . PHE A 1 98 ? -6.192 -9.857 1.266 1.00 95.25 98 PHE A O 1
ATOM 770 N N . CYS A 1 99 ? -4.552 -8.367 0.824 1.00 93.94 99 CYS A N 1
ATOM 771 C CA . CYS A 1 99 ? -3.471 -9.332 0.719 1.00 93.94 99 CYS A CA 1
ATOM 772 C C . CYS A 1 99 ? -2.344 -8.990 1.694 1.00 93.94 99 CYS A C 1
ATOM 774 O O . CYS A 1 99 ? -2.188 -7.842 2.115 1.00 93.94 99 CYS A O 1
ATOM 776 N N . TRP A 1 100 ? -1.543 -9.993 2.026 1.00 92.31 100 TRP A N 1
ATOM 777 C CA . TRP A 1 100 ? -0.360 -9.889 2.859 1.00 92.31 100 TRP A CA 1
ATOM 778 C C . TRP A 1 100 ? 0.879 -10.282 2.057 1.00 92.31 100 TRP A C 1
ATOM 780 O O . TRP A 1 100 ? 0.833 -11.171 1.214 1.00 92.31 100 TRP A O 1
ATOM 790 N N . ILE A 1 101 ? 2.000 -9.619 2.318 1.00 92.12 101 ILE A N 1
ATOM 791 C CA . ILE A 1 101 ? 3.305 -10.017 1.791 1.00 92.12 101 ILE A CA 1
ATOM 792 C C . ILE A 1 101 ? 4.169 -10.320 3.005 1.00 92.12 101 ILE A C 1
ATOM 794 O O . ILE A 1 101 ? 4.344 -9.461 3.871 1.00 92.12 101 ILE A O 1
ATOM 798 N N . ALA A 1 102 ? 4.672 -11.550 3.087 1.00 89.19 102 ALA A N 1
ATOM 799 C CA . ALA A 1 102 ? 5.523 -11.946 4.195 1.00 89.19 102 ALA A CA 1
ATOM 800 C C . ALA A 1 102 ? 6.864 -11.185 4.136 1.00 89.19 102 ALA A C 1
ATOM 802 O O . ALA A 1 102 ? 7.413 -11.034 3.041 1.00 89.19 102 ALA A O 1
ATOM 803 N N . PRO A 1 103 ? 7.406 -10.707 5.272 1.00 86.12 103 PRO A N 1
ATOM 804 C CA . PRO A 1 103 ? 8.686 -9.992 5.305 1.00 86.12 103 PRO A CA 1
ATOM 805 C C . PRO A 1 103 ? 9.842 -10.755 4.638 1.00 86.12 103 PRO A C 1
ATOM 807 O O . PRO A 1 103 ? 10.713 -10.158 4.012 1.00 86.12 103 PRO A O 1
ATOM 810 N N . GLU A 1 104 ? 9.825 -12.078 4.751 1.00 86.94 104 GLU A N 1
ATOM 811 C CA . GLU A 1 104 ? 10.810 -13.011 4.211 1.00 86.94 104 GLU A CA 1
ATOM 812 C C . GLU A 1 104 ? 10.637 -13.323 2.718 1.00 86.94 104 GLU A C 1
ATOM 814 O O . GLU A 1 104 ? 11.502 -13.966 2.128 1.00 86.94 104 GLU A O 1
ATOM 819 N N . ALA A 1 105 ? 9.547 -12.882 2.086 1.00 83.25 105 ALA A N 1
ATOM 820 C CA . ALA A 1 105 ? 9.234 -13.258 0.708 1.00 83.25 105 ALA A CA 1
ATOM 821 C C . ALA A 1 105 ? 10.172 -12.610 -0.332 1.00 83.25 105 ALA A C 1
ATOM 823 O O . ALA A 1 105 ? 10.250 -13.081 -1.465 1.00 83.25 105 ALA A O 1
ATOM 824 N N . GLY A 1 106 ? 10.907 -11.564 0.060 1.00 75.31 106 GLY A N 1
ATOM 825 C CA . GLY A 1 106 ? 11.921 -10.921 -0.773 1.00 75.31 106 GLY A CA 1
ATOM 826 C C . GLY A 1 106 ? 11.366 -10.157 -1.988 1.00 75.31 106 GLY A C 1
ATOM 827 O O . GLY A 1 106 ? 10.159 -9.918 -2.099 1.00 75.31 106 GLY A O 1
ATOM 828 N N . PRO A 1 107 ? 12.252 -9.721 -2.902 1.00 70.88 107 PRO A N 1
ATOM 829 C CA . PRO A 1 107 ? 11.865 -9.030 -4.131 1.00 70.88 107 PRO A CA 1
ATOM 830 C C . PRO A 1 107 ? 11.039 -9.940 -5.051 1.00 70.88 107 PRO A C 1
ATOM 832 O O . PRO A 1 107 ? 11.380 -11.103 -5.249 1.00 70.88 107 PRO A O 1
ATOM 835 N N . GLY A 1 108 ? 9.964 -9.410 -5.640 1.00 73.12 108 GLY A N 1
ATOM 836 C CA . GLY A 1 108 ? 9.090 -10.175 -6.542 1.00 73.12 108 GLY A CA 1
ATOM 837 C C . GLY A 1 108 ? 8.083 -11.096 -5.840 1.00 73.12 108 GLY A C 1
ATOM 838 O O . GLY A 1 108 ? 7.405 -11.882 -6.501 1.00 73.12 108 GLY A O 1
ATOM 839 N N . ALA A 1 109 ? 7.955 -10.992 -4.515 1.00 82.44 109 ALA A N 1
ATOM 840 C CA . ALA A 1 109 ? 6.946 -11.709 -3.751 1.00 82.44 109 ALA A CA 1
ATOM 841 C C . ALA A 1 109 ? 5.525 -11.442 -4.267 1.00 82.44 109 ALA A C 1
ATOM 843 O O . ALA A 1 109 ? 5.122 -10.298 -4.480 1.00 82.44 109 ALA A O 1
ATOM 844 N N . SER A 1 110 ? 4.738 -12.506 -4.411 1.00 83.56 110 SER A N 1
ATOM 845 C CA . SER A 1 110 ? 3.319 -12.385 -4.743 1.00 83.56 110 SER A CA 1
ATOM 846 C C . SER A 1 110 ? 2.485 -12.208 -3.468 1.00 83.56 110 SER A C 1
ATOM 848 O O . SER A 1 110 ? 2.682 -12.967 -2.516 1.00 83.56 110 SER A O 1
ATOM 850 N N . PRO A 1 111 ? 1.549 -11.242 -3.419 1.00 91.19 111 PRO A N 1
ATOM 851 C CA . PRO A 1 111 ? 0.672 -11.065 -2.265 1.00 91.19 111 PRO A CA 1
ATOM 852 C C . PRO A 1 111 ? -0.218 -12.292 -2.029 1.00 91.19 111 PRO A C 1
ATOM 854 O O . PRO A 1 111 ? -0.863 -12.779 -2.956 1.00 91.19 111 PRO A O 1
ATOM 857 N N . SER A 1 112 ? -0.299 -12.762 -0.784 1.00 90.81 112 SER A N 1
ATOM 858 C CA . SER A 1 112 ? -1.208 -13.831 -0.371 1.00 90.81 112 SER A CA 1
ATOM 859 C C . SER A 1 112 ? -2.548 -13.255 0.107 1.00 90.81 112 SER A C 1
ATOM 861 O O . SER A 1 112 ? -2.560 -12.294 0.876 1.00 90.81 112 SER A O 1
ATOM 863 N N . PRO A 1 113 ? -3.699 -13.791 -0.332 1.00 92.50 113 PRO A N 1
ATOM 864 C CA . PRO A 1 113 ? -4.999 -13.247 0.046 1.00 92.50 113 PRO A CA 1
ATOM 865 C C . PRO A 1 113 ? -5.300 -13.501 1.529 1.00 92.50 113 PRO A C 1
ATOM 867 O O . PRO A 1 113 ? -5.122 -14.606 2.034 1.00 92.50 113 PRO A O 1
ATOM 870 N N . VAL A 1 114 ? -5.793 -12.470 2.216 1.00 92.12 114 VAL A N 1
ATOM 871 C CA . VAL A 1 114 ? -6.242 -12.521 3.619 1.00 92.12 114 VAL A CA 1
ATOM 872 C C . VAL A 1 114 ? -7.764 -12.471 3.694 1.00 92.12 114 VAL A C 1
ATOM 874 O O . VAL A 1 114 ? -8.388 -13.226 4.435 1.00 92.12 114 VAL A O 1
ATOM 877 N N . PHE A 1 115 ? -8.368 -11.557 2.937 1.00 92.31 115 PHE A N 1
ATOM 878 C CA . PHE A 1 115 ? -9.808 -11.333 2.917 1.00 92.31 115 PHE A CA 1
ATOM 879 C C . PHE A 1 115 ? -10.225 -10.798 1.549 1.00 92.31 115 PHE A C 1
ATOM 881 O O . PHE A 1 115 ? -9.516 -9.998 0.942 1.00 92.31 115 PHE A O 1
ATOM 888 N N . GLU A 1 116 ? -11.389 -11.221 1.073 1.00 94.12 116 GLU A N 1
ATOM 889 C CA . GLU A 1 116 ? -11.955 -10.787 -0.195 1.00 94.12 116 GLU A CA 1
ATOM 890 C C . GLU A 1 116 ? -13.463 -10.611 -0.061 1.00 94.12 116 GLU A C 1
ATOM 892 O O . GLU A 1 116 ? -14.136 -11.383 0.625 1.00 94.12 116 GLU A O 1
ATOM 897 N N . VAL A 1 117 ? -13.980 -9.591 -0.735 1.00 93.69 117 VAL A N 1
ATOM 898 C CA . VAL A 1 117 ? -15.408 -9.360 -0.902 1.00 93.69 117 VAL A CA 1
ATOM 899 C C . VAL A 1 117 ? -15.685 -8.938 -2.338 1.00 93.69 117 VAL A C 1
ATOM 901 O O . VAL A 1 117 ? -14.960 -8.126 -2.919 1.00 93.69 117 VAL A O 1
ATOM 904 N N . GLU A 1 118 ? -16.747 -9.495 -2.902 1.00 92.75 118 GLU A N 1
ATOM 905 C CA . GLU A 1 118 ? -17.182 -9.243 -4.268 1.00 92.75 118 GLU A CA 1
ATOM 906 C C . GLU A 1 118 ? -18.668 -8.874 -4.278 1.00 92.75 118 GLU A C 1
ATOM 908 O O . GLU A 1 118 ? -19.486 -9.483 -3.587 1.00 92.75 118 GLU A O 1
ATOM 913 N N . ILE A 1 119 ? -19.009 -7.848 -5.055 1.00 89.19 119 ILE A N 1
ATOM 914 C CA . ILE A 1 119 ? -20.384 -7.490 -5.374 1.00 89.19 119 ILE A CA 1
ATOM 915 C C . ILE A 1 119 ? -20.828 -8.428 -6.485 1.00 89.19 119 ILE A C 1
ATOM 917 O O . ILE A 1 119 ? -20.417 -8.276 -7.635 1.00 89.19 119 ILE A O 1
ATOM 921 N N . VAL A 1 120 ? -21.686 -9.380 -6.137 1.00 84.12 120 VAL A N 1
ATOM 922 C CA . VAL A 1 120 ? -22.368 -10.224 -7.114 1.00 84.12 120 VAL A CA 1
ATOM 923 C C . VAL A 1 120 ? -23.610 -9.461 -7.570 1.00 84.12 120 VAL A C 1
ATOM 925 O O . VAL A 1 120 ? -24.512 -9.246 -6.754 1.00 84.12 120 VAL A O 1
ATOM 928 N N . PRO A 1 121 ? -23.678 -9.002 -8.834 1.00 74.44 121 PRO A N 1
ATOM 929 C CA . PRO A 1 121 ? -24.908 -8.433 -9.355 1.00 74.44 121 PRO A CA 1
ATOM 930 C C . PRO A 1 121 ? -26.005 -9.497 -9.261 1.00 74.44 121 PRO A C 1
ATOM 932 O O . PRO A 1 121 ? -25.713 -10.671 -9.520 1.00 74.44 121 PRO A O 1
ATOM 935 N N . PRO A 1 122 ? -27.250 -9.134 -8.913 1.00 74.00 122 PRO A N 1
ATOM 936 C CA . PRO A 1 122 ? -28.354 -10.071 -9.053 1.00 74.00 122 PRO A CA 1
ATOM 937 C C . PRO A 1 122 ? -28.350 -10.602 -10.492 1.00 74.00 122 PRO A C 1
ATOM 939 O O . PRO A 1 122 ? -28.166 -9.827 -11.436 1.00 74.00 122 PRO A O 1
ATOM 942 N N . ALA A 1 123 ? -28.460 -11.925 -10.651 1.00 73.06 123 ALA A N 1
ATOM 943 C CA . ALA A 1 123 ? -28.581 -12.538 -11.968 1.00 73.06 123 ALA A CA 1
ATOM 944 C C . ALA A 1 123 ? -29.739 -11.845 -12.698 1.00 73.06 123 ALA A C 1
ATOM 946 O O . ALA A 1 123 ? -30.822 -11.725 -12.129 1.00 73.06 123 ALA A O 1
ATOM 947 N N . GLY A 1 124 ? -29.463 -11.301 -13.885 1.00 63.88 124 GLY A N 1
ATOM 948 C CA . GLY A 1 124 ? -30.420 -10.464 -14.602 1.00 63.88 124 GLY A CA 1
ATOM 949 C C . GLY A 1 124 ? -31.741 -11.188 -14.866 1.00 63.88 124 GLY A C 1
ATOM 950 O O . GLY A 1 124 ? -31.733 -12.368 -15.223 1.00 63.88 124 GLY A O 1
ATOM 951 N N . GLU A 1 125 ? -32.841 -10.454 -14.692 1.00 37.09 125 GLU A N 1
ATOM 952 C CA . GLU A 1 125 ? -34.034 -10.592 -15.539 1.00 37.09 125 GLU A CA 1
ATOM 953 C C . GLU A 1 125 ? -33.776 -9.940 -16.903 1.00 37.09 125 GLU A C 1
ATOM 955 O O . GLU A 1 125 ? -33.074 -8.897 -16.939 1.00 37.09 125 GLU A O 1
#

Radius of gyration: 18.94 Å; chains: 1; bounding box: 53×46×40 Å

InterPro domains:
  IPR052972 Sacsin chaperone regulator [PTHR15600] (3-117)
  IPR058210 Sacsin/Nov domain [PF25794] (4-103)

Sequence (125 aa):
ASVQKPGVKLRFLKIDVLDKFRDQFEPYHGMFGCDLTASAPFHGTLIRIPFRTQEAAKASEISNFLGTPAKALEAISAFRAAAAQCLIFLQHVRKVQFCWIAPEAGPGASPSPVFEVEIVPPAGE

Organism: NCBI:txid311494

pLDDT: mean 87.38, std 9.97, range [37.09, 95.81]